Protein AF-A0A8J8K1A8-F1 (afdb_monomer_lite)

Foldseek 3Di:
DDDADQDDADPQRHRDPDGDADPDPPPHQWHWAADVDDWIWIQGPVVQWIWTDHPNDIAIQPPDGSVLVSVLLVLQVPAQLSNLLRLLLSLCRRVVPPCSSQLSVVVSVQVVVCAPPSVLSNQLSVCSSVVNDNLVSCVVRVSDDD

Secondary structure (DSSP, 8-state):
------PPPPTTSPPPSS-PPPS--SS-SEEEE--SSS-EEEEETTTTEEEEEETTEEEEETT--HHHHHHHHHHHTTSTTHHHHHHHHHHHHHTT-TTHHHHHHHHHHHHHTT-S-HHHHHHHHHHHHTT--HHHHGGGGT-S--

pLDDT: mean 74.31, std 18.56, range [24.08, 93.88]

Structure (mmCIF, N/CA/C/O backbone):
data_AF-A0A8J8K1A8-F1
#
_entry.id   AF-A0A8J8K1A8-F1
#
loop_
_atom_site.group_PDB
_atom_site.id
_atom_site.type_symbol
_atom_site.label_atom_id
_atom_site.label_alt_id
_atom_site.label_comp_id
_atom_site.label_asym_id
_atom_site.label_entity_id
_atom_site.label_seq_id
_atom_site.pdbx_PDB_ins_code
_atom_site.Cartn_x
_atom_site.Cartn_y
_atom_site.Cartn_z
_atom_site.occupancy
_atom_site.B_iso_or_equiv
_atom_site.auth_seq_id
_atom_site.auth_comp_id
_atom_site.auth_asym_id
_atom_site.auth_atom_id
_atom_site.pdbx_PDB_model_num
ATOM 1 N N . MET A 1 1 ? 7.282 23.343 11.606 1.00 24.08 1 MET A N 1
ATOM 2 C CA . MET A 1 1 ? 6.241 23.352 12.656 1.00 24.08 1 MET A CA 1
ATOM 3 C C . MET A 1 1 ? 5.007 22.797 11.983 1.00 24.08 1 MET A C 1
ATOM 5 O O . MET A 1 1 ? 4.471 23.493 11.134 1.00 24.08 1 MET A O 1
ATOM 9 N N . LEU A 1 2 ? 4.675 21.531 12.221 1.00 26.59 2 LEU A N 1
ATOM 10 C CA . LEU A 1 2 ? 3.640 20.806 11.478 1.00 26.59 2 LEU A CA 1
ATOM 11 C C . LEU A 1 2 ? 2.719 20.097 12.481 1.00 26.59 2 LEU A C 1
ATOM 13 O O . LEU A 1 2 ? 3.196 19.570 13.487 1.00 26.59 2 LEU A O 1
ATOM 17 N N . MET A 1 3 ? 1.409 20.186 12.248 1.00 27.44 3 MET A N 1
ATOM 18 C CA . MET A 1 3 ? 0.322 19.714 13.113 1.00 27.44 3 MET A CA 1
ATOM 19 C C . MET A 1 3 ? -0.5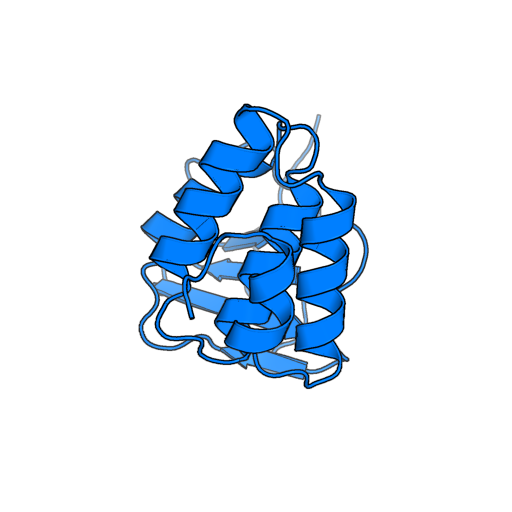09 18.701 12.314 1.00 27.44 3 MET A C 1
ATOM 21 O O . MET A 1 3 ? -1.033 19.049 11.268 1.00 27.44 3 MET A O 1
ATOM 25 N N . GLY A 1 4 ? -0.642 17.461 12.793 1.00 32.44 4 GLY A N 1
ATOM 26 C CA . GLY A 1 4 ? -1.464 16.433 12.138 1.00 32.44 4 GLY A CA 1
ATOM 27 C C . GLY A 1 4 ? -2.947 16.504 12.534 1.00 32.44 4 GLY A C 1
ATOM 28 O O . GLY A 1 4 ? -3.267 16.669 13.716 1.00 32.44 4 GLY A O 1
ATOM 29 N N . SER A 1 5 ? -3.846 16.345 11.558 1.00 37.91 5 SER A N 1
ATOM 30 C CA . SER A 1 5 ? -5.304 16.277 11.757 1.00 37.91 5 SER A CA 1
ATOM 31 C C . SER A 1 5 ? -5.748 14.954 12.402 1.00 37.91 5 SER A C 1
ATOM 33 O O . SER A 1 5 ? -5.191 13.892 12.135 1.00 37.91 5 SER A O 1
ATOM 35 N N . ARG A 1 6 ? -6.759 15.033 13.284 1.00 41.91 6 ARG A N 1
ATOM 36 C CA . ARG A 1 6 ? -7.252 13.959 14.180 1.00 41.91 6 ARG A CA 1
ATOM 37 C C . ARG A 1 6 ? -8.548 13.273 13.714 1.00 41.91 6 ARG A C 1
ATOM 39 O O . ARG A 1 6 ? -9.139 12.530 14.501 1.00 41.91 6 ARG A O 1
ATOM 46 N N . GLU A 1 7 ? -9.033 13.549 12.507 1.00 42.12 7 GLU A N 1
ATOM 47 C CA . GLU A 1 7 ? -10.357 13.081 12.076 1.00 42.12 7 GLU A CA 1
ATOM 48 C C . GLU A 1 7 ? -10.302 11.735 11.328 1.00 42.12 7 GLU A C 1
ATOM 50 O O . GLU A 1 7 ? -9.426 11.540 10.480 1.00 42.12 7 GLU A O 1
ATOM 55 N N . PRO A 1 8 ? -11.209 10.789 11.647 1.00 43.84 8 PRO A N 1
ATOM 56 C CA . PRO A 1 8 ? -11.398 9.571 10.864 1.00 43.84 8 PRO A CA 1
ATOM 57 C C . PRO A 1 8 ? -11.981 9.898 9.474 1.00 43.84 8 PRO A C 1
ATOM 59 O O . PRO A 1 8 ? -12.519 10.992 9.284 1.00 43.84 8 PRO A O 1
ATOM 62 N N . PRO A 1 9 ? -11.889 8.974 8.499 1.00 51.53 9 PRO A N 1
ATOM 63 C CA . PRO A 1 9 ? -12.555 9.140 7.209 1.00 51.53 9 PRO A CA 1
ATOM 64 C C . PRO A 1 9 ? -14.069 9.350 7.372 1.00 51.53 9 PRO A C 1
ATOM 66 O O . PRO A 1 9 ? -14.664 8.889 8.349 1.00 51.53 9 PRO A O 1
ATOM 69 N N . GLY A 1 10 ? -14.677 10.078 6.429 1.00 51.31 10 GLY A N 1
ATOM 70 C CA . GLY A 1 10 ? -16.120 10.340 6.421 1.00 51.31 10 GLY A CA 1
ATOM 71 C C . GLY A 1 10 ? -16.938 9.046 6.334 1.00 51.31 10 GLY A C 1
ATOM 72 O O . GLY A 1 10 ? -16.440 8.027 5.859 1.00 51.31 10 GLY A O 1
ATOM 73 N N . GLU A 1 11 ? -18.199 9.062 6.784 1.00 41.78 11 GLU A N 1
ATOM 74 C CA . GLU A 1 11 ? -19.099 7.886 6.747 1.00 41.78 11 GLU A CA 1
ATOM 75 C C . GLU A 1 11 ? -19.358 7.352 5.324 1.00 41.78 11 GLU A C 1
ATOM 77 O O . GLU A 1 11 ? -19.742 6.199 5.144 1.00 41.78 11 GLU A O 1
ATOM 82 N N . ASP A 1 12 ? -19.128 8.181 4.310 1.00 46.22 12 ASP A N 1
ATOM 83 C CA . ASP A 1 12 ? -19.165 7.862 2.880 1.00 46.22 12 ASP A CA 1
ATOM 84 C C . ASP A 1 12 ? -17.853 7.250 2.362 1.00 46.22 12 ASP A C 1
ATOM 86 O O . ASP A 1 12 ? -17.700 6.990 1.169 1.00 46.22 12 ASP A O 1
ATOM 90 N N . GLY A 1 13 ? -16.894 7.041 3.262 1.00 43.03 13 GLY A N 1
ATOM 91 C CA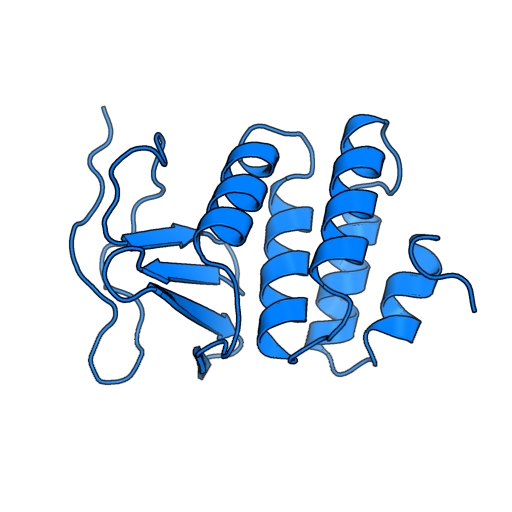 . GLY A 1 13 ? -15.553 6.626 2.933 1.00 43.03 13 GLY A CA 1
ATOM 92 C C . GLY A 1 13 ? -14.753 7.730 2.268 1.00 43.03 13 GLY A C 1
ATOM 93 O O . GLY A 1 13 ? -13.756 7.379 1.672 1.00 43.03 13 GLY A O 1
ATOM 94 N N . SER A 1 14 ? -15.115 9.018 2.342 1.00 43.19 14 SER A N 1
ATOM 95 C CA . SER A 1 14 ? -14.307 10.120 1.792 1.00 43.19 14 SER A CA 1
ATOM 96 C C . SER A 1 14 ? -13.071 10.430 2.657 1.00 43.19 14 SER A C 1
ATOM 98 O O . SER A 1 14 ? -13.120 10.276 3.883 1.00 43.19 14 SER A O 1
ATOM 100 N N . PRO A 1 15 ? -11.945 10.882 2.060 1.00 47.00 15 PRO A N 1
ATOM 101 C CA . PRO A 1 15 ? -10.816 11.396 2.838 1.00 47.00 15 PRO A CA 1
ATOM 102 C C . PRO A 1 15 ? -11.255 12.576 3.712 1.00 47.00 15 PRO A C 1
ATOM 104 O O . PRO A 1 15 ? -12.053 13.392 3.245 1.00 47.00 15 PRO A O 1
ATOM 107 N N . PRO A 1 16 ? -10.695 12.746 4.924 1.00 53.38 16 PRO A N 1
ATOM 108 C CA . PRO A 1 16 ? -10.829 14.010 5.642 1.00 53.38 16 PRO A CA 1
ATOM 109 C C . PRO A 1 16 ? -10.407 15.188 4.746 1.00 53.38 16 PRO A C 1
ATOM 111 O O . PRO A 1 16 ? -9.465 15.078 3.961 1.00 53.38 16 PRO A O 1
ATOM 114 N N . ALA A 1 17 ? -11.118 16.313 4.821 1.00 45.19 17 ALA A N 1
ATOM 115 C CA . ALA A 1 17 ? -10.922 17.432 3.893 1.00 45.19 17 ALA A CA 1
ATOM 116 C C . ALA A 1 17 ? -9.556 18.141 4.051 1.00 45.19 17 ALA A C 1
ATOM 118 O O . ALA A 1 17 ? -9.090 18.767 3.101 1.00 45.19 17 ALA A O 1
ATOM 119 N N . ASP A 1 18 ? -8.893 17.975 5.204 1.00 46.00 18 ASP A N 1
ATOM 120 C CA . ASP A 1 18 ? -7.644 18.649 5.583 1.00 46.00 18 ASP A CA 1
ATOM 121 C C . ASP A 1 18 ? -6.561 17.639 6.017 1.00 46.00 18 ASP A C 1
ATOM 123 O O . ASP A 1 18 ? -6.180 17.542 7.191 1.00 46.00 18 ASP A O 1
ATOM 127 N N . LEU A 1 19 ? -6.084 16.831 5.066 1.00 46.34 19 LEU A N 1
ATOM 128 C CA . LEU A 1 19 ? -5.059 15.810 5.310 1.00 46.34 19 LEU A CA 1
ATOM 129 C C . LEU A 1 19 ? -3.652 16.368 5.101 1.00 46.34 19 LEU A C 1
ATOM 131 O O . LEU A 1 19 ? -3.151 16.435 3.978 1.00 46.34 19 LEU A O 1
ATOM 135 N N . GLU A 1 20 ? -2.993 16.731 6.201 1.00 40.25 20 GLU A N 1
ATOM 136 C CA . GLU A 1 20 ? -1.564 17.049 6.202 1.00 40.25 20 GLU A CA 1
ATOM 137 C C . GLU A 1 20 ? -0.700 15.781 6.403 1.00 40.25 20 GLU A C 1
ATOM 139 O O . GLU A 1 20 ? -1.075 14.895 7.178 1.00 40.25 20 GLU A O 1
ATOM 144 N N . PRO A 1 21 ? 0.469 15.664 5.739 1.00 41.81 21 PRO A N 1
ATOM 145 C CA . PRO A 1 21 ? 1.395 14.547 5.938 1.00 41.81 21 PRO A CA 1
ATOM 146 C C . PRO A 1 21 ? 1.943 14.513 7.374 1.00 41.81 21 PRO A C 1
ATOM 148 O O . PRO A 1 21 ? 2.369 15.539 7.900 1.00 41.81 21 PRO A O 1
ATOM 151 N N . ILE A 1 22 ? 1.997 13.331 7.995 1.00 47.66 22 ILE A N 1
ATOM 152 C CA . ILE A 1 22 ? 2.491 13.163 9.373 1.00 47.66 22 ILE A CA 1
ATOM 153 C C . ILE A 1 22 ? 4.002 12.879 9.379 1.00 47.66 22 ILE A C 1
ATOM 155 O O . ILE A 1 22 ? 4.472 11.959 8.711 1.00 47.66 22 ILE A O 1
ATOM 159 N N . GLU A 1 23 ? 4.759 13.656 10.164 1.00 41.47 23 GLU A N 1
ATOM 160 C CA . GLU A 1 23 ? 6.218 13.511 10.326 1.00 41.47 23 GLU A CA 1
ATOM 161 C C . GLU A 1 23 ? 6.622 12.414 11.338 1.00 41.47 23 GLU A C 1
ATOM 163 O O . GLU A 1 23 ? 7.742 11.907 11.256 1.00 41.47 23 GLU A O 1
ATOM 168 N N . ASP A 1 24 ? 5.721 12.006 12.249 1.00 47.84 24 ASP A N 1
ATOM 169 C CA . ASP A 1 24 ? 5.965 10.982 13.280 1.00 47.84 24 ASP A CA 1
ATOM 170 C C . ASP A 1 24 ? 4.807 9.959 13.405 1.00 47.84 24 ASP A C 1
ATOM 172 O O . ASP A 1 24 ? 3.715 10.299 13.863 1.00 47.84 24 ASP A O 1
ATOM 176 N N . PRO A 1 25 ? 5.014 8.694 13.005 1.00 55.56 25 PRO A N 1
ATOM 177 C CA . PRO A 1 25 ? 4.024 7.630 13.125 1.00 55.56 25 PRO A CA 1
ATOM 178 C C . PRO A 1 25 ? 3.985 6.955 14.513 1.00 55.56 25 PRO A C 1
ATOM 180 O O . PRO A 1 25 ? 3.313 5.937 14.667 1.00 55.56 25 PRO A O 1
ATOM 183 N N . GLU A 1 26 ? 4.672 7.444 15.546 1.00 47.03 26 GLU A N 1
ATOM 184 C CA . GLU A 1 26 ? 4.450 6.956 16.914 1.00 47.03 26 GLU A CA 1
ATOM 185 C C . GLU A 1 26 ? 3.349 7.770 17.616 1.00 47.03 26 GLU A C 1
ATOM 187 O O . GLU A 1 26 ? 3.501 8.948 17.914 1.00 47.03 26 GLU A O 1
ATOM 192 N N . GLY A 1 27 ? 2.206 7.127 17.890 1.00 51.25 27 GLY A N 1
ATOM 193 C CA . GLY A 1 27 ? 1.110 7.725 18.670 1.00 51.25 27 GLY A CA 1
ATOM 194 C C . GLY A 1 27 ? -0.030 8.352 17.860 1.00 51.25 27 GLY A C 1
ATOM 195 O O . GLY A 1 27 ? -0.902 8.995 18.445 1.00 51.25 27 GLY A O 1
ATOM 196 N N . TYR A 1 28 ? -0.070 8.153 16.541 1.00 58.28 28 TYR A N 1
ATOM 197 C CA . TYR A 1 28 ? -1.237 8.527 15.744 1.00 58.28 28 TYR A CA 1
ATOM 198 C C . TYR A 1 28 ? -2.419 7.578 16.001 1.00 58.28 28 TYR A C 1
ATOM 200 O O . TYR A 1 28 ? -2.246 6.384 16.251 1.00 58.28 28 TYR A O 1
ATOM 208 N N . ARG A 1 29 ? -3.628 8.128 15.876 1.00 58.69 29 ARG A N 1
ATOM 209 C CA . ARG A 1 29 ? -4.878 7.363 15.778 1.00 58.69 29 ARG A CA 1
ATOM 210 C C . ARG A 1 29 ? -5.130 6.932 14.335 1.00 58.69 29 ARG A C 1
ATOM 212 O O . ARG A 1 29 ? -5.300 5.749 14.068 1.00 58.69 29 ARG A O 1
ATOM 219 N N . THR A 1 30 ? -5.017 7.897 13.422 1.00 57.50 30 THR A N 1
ATOM 220 C CA . THR A 1 30 ? -5.186 7.724 11.978 1.00 57.50 30 THR A CA 1
ATOM 221 C C . THR A 1 30 ? -3.952 8.254 11.238 1.00 57.50 30 THR A C 1
ATOM 223 O O . THR A 1 30 ? -3.576 9.407 11.442 1.00 57.50 30 THR A O 1
ATOM 226 N N . LEU A 1 31 ? -3.306 7.438 10.397 1.00 66.19 31 LEU A N 1
ATOM 227 C CA . LEU A 1 31 ? -2.324 7.905 9.409 1.00 66.19 31 LEU A CA 1
ATOM 228 C C . LEU A 1 31 ? -2.986 8.020 8.052 1.00 66.19 31 LEU A C 1
ATOM 230 O O . LEU A 1 31 ? -3.675 7.098 7.626 1.00 66.19 31 LEU A O 1
ATOM 234 N N . VAL A 1 32 ? -2.654 9.079 7.322 1.00 66.56 32 VAL A N 1
ATOM 235 C CA . VAL A 1 32 ? -2.910 9.146 5.886 1.00 66.56 32 VAL A CA 1
ATOM 236 C C . VAL A 1 32 ? -1.590 9.098 5.148 1.00 66.56 32 VAL A C 1
ATOM 238 O O . VAL A 1 32 ? -0.681 9.887 5.401 1.00 66.56 32 VAL A O 1
ATOM 241 N N . VAL A 1 33 ? -1.478 8.127 4.251 1.00 68.19 33 VAL A N 1
ATOM 242 C CA . VAL A 1 33 ? -0.243 7.806 3.552 1.00 68.19 33 VAL A CA 1
ATOM 243 C C . VAL A 1 33 ? -0.516 7.709 2.072 1.00 68.19 33 VAL A C 1
ATOM 245 O O . VAL A 1 33 ? -1.082 6.733 1.595 1.00 68.19 33 VAL A O 1
ATOM 248 N N . GLY A 1 34 ? -0.059 8.701 1.325 1.00 59.34 34 GLY A N 1
ATOM 249 C CA . GLY A 1 34 ? -0.136 8.687 -0.123 1.00 59.34 34 GLY A CA 1
ATOM 250 C C . GLY A 1 34 ? 1.086 9.337 -0.749 1.00 59.34 34 GLY A C 1
ATOM 251 O O . GLY A 1 34 ? 1.679 10.232 -0.138 1.00 59.34 34 GLY A O 1
ATOM 252 N N . PRO A 1 35 ? 1.437 8.955 -1.989 1.00 48.78 35 PRO A N 1
ATOM 253 C CA . PRO A 1 35 ? 2.083 9.897 -2.889 1.00 48.78 35 PRO A CA 1
ATOM 254 C C . PRO A 1 35 ? 1.216 11.163 -2.929 1.00 48.78 35 PRO A C 1
ATOM 256 O O . PRO A 1 35 ? 0.010 11.113 -2.682 1.00 48.78 35 PRO A O 1
ATOM 259 N N . ARG A 1 36 ? 1.760 12.306 -3.340 1.00 48.75 36 ARG A N 1
ATOM 260 C CA . ARG A 1 36 ? 0.936 13.512 -3.600 1.00 48.75 36 ARG A CA 1
ATOM 261 C C . ARG A 1 36 ? -0.145 13.299 -4.693 1.00 48.75 36 ARG A C 1
ATOM 263 O O . ARG A 1 36 ? -0.843 14.238 -5.060 1.00 48.75 36 ARG A O 1
ATOM 270 N N . VAL A 1 37 ? -0.252 12.080 -5.229 1.00 49.47 37 VAL A N 1
ATOM 271 C CA . VAL A 1 37 ? -1.123 11.586 -6.293 1.00 49.47 37 VAL A CA 1
ATOM 272 C C . VAL A 1 37 ? -1.631 10.193 -5.878 1.00 49.47 37 VAL A C 1
ATOM 274 O O . VAL A 1 37 ? -0.866 9.404 -5.334 1.00 49.47 37 VAL A O 1
ATOM 277 N N . TYR A 1 38 ? -2.901 9.882 -6.141 1.00 55.00 38 TYR A N 1
ATOM 278 C CA . TYR A 1 38 ? -3.530 8.578 -5.877 1.00 55.00 38 TYR A CA 1
ATOM 279 C C . TYR A 1 38 ? -2.682 7.349 -6.291 1.00 55.00 38 TYR A C 1
ATOM 281 O O . TYR A 1 38 ? -1.902 7.427 -7.252 1.00 55.00 38 TYR A O 1
ATOM 289 N N . PRO A 1 39 ? -2.890 6.181 -5.647 1.00 68.38 39 PRO A N 1
ATOM 290 C CA . PRO A 1 39 ? -3.737 5.925 -4.474 1.00 68.38 39 PRO A CA 1
ATOM 291 C C . PRO A 1 39 ? -3.085 6.333 -3.142 1.00 68.38 39 PRO A C 1
ATOM 293 O O . PRO A 1 39 ? -1.861 6.321 -3.021 1.00 68.38 39 PRO A O 1
ATOM 296 N N . TYR A 1 40 ? -3.901 6.639 -2.129 1.00 75.56 40 TYR A N 1
ATOM 297 C CA . TYR A 1 40 ? -3.452 6.830 -0.741 1.00 75.56 40 TYR A CA 1
ATOM 298 C C . 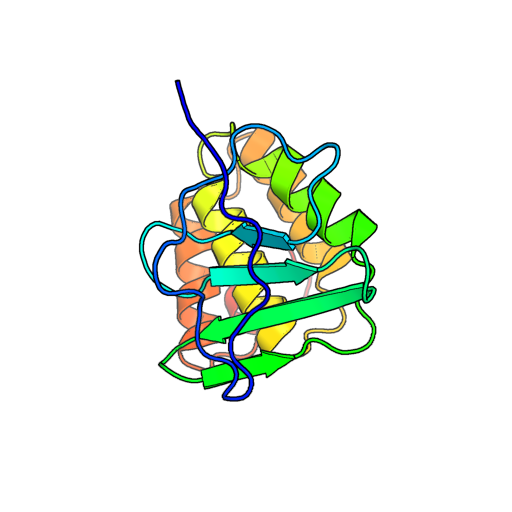TYR A 1 40 ? -4.164 5.861 0.207 1.00 75.56 40 TYR A C 1
ATOM 300 O O . TYR A 1 40 ? -5.200 5.292 -0.119 1.00 75.56 40 TYR A O 1
ATOM 308 N N . MET A 1 41 ? -3.581 5.646 1.378 1.00 84.12 41 MET A N 1
ATOM 309 C CA . MET A 1 41 ? -4.071 4.763 2.428 1.00 84.12 41 MET A CA 1
ATOM 310 C C . MET A 1 41 ? -4.456 5.578 3.653 1.00 84.12 41 MET A C 1
ATOM 312 O O . MET A 1 41 ? -3.766 6.537 3.995 1.00 84.12 41 MET A O 1
ATOM 316 N N . VAL A 1 42 ? -5.513 5.162 4.335 1.00 80.38 42 VAL A N 1
ATOM 317 C CA . VAL A 1 42 ? -5.869 5.617 5.675 1.00 80.38 42 VAL A CA 1
ATOM 318 C C . VAL A 1 42 ? -5.711 4.426 6.609 1.00 80.38 42 VAL A C 1
ATOM 320 O O . VAL A 1 42 ? -6.314 3.384 6.380 1.00 80.38 42 VAL A O 1
ATOM 323 N N . VAL A 1 43 ? -4.875 4.555 7.631 1.00 81.50 43 VAL A N 1
ATOM 324 C CA . VAL A 1 43 ? -4.572 3.493 8.596 1.00 81.50 43 VAL A CA 1
ATOM 325 C C . VAL A 1 43 ? -5.069 3.943 9.960 1.00 81.50 43 VAL A C 1
ATOM 327 O O . VAL A 1 43 ? -4.509 4.880 10.526 1.00 81.50 43 VAL A O 1
ATOM 330 N N . ASP A 1 44 ? -6.108 3.299 10.480 1.00 79.44 44 ASP A N 1
ATOM 331 C CA . ASP A 1 44 ? -6.654 3.550 11.813 1.00 79.44 44 ASP A CA 1
ATOM 332 C C . ASP A 1 44 ? -6.219 2.443 12.773 1.00 79.44 44 ASP A C 1
ATOM 334 O O . ASP A 1 44 ? -6.626 1.283 12.681 1.00 79.44 44 ASP A O 1
ATOM 338 N N . ARG A 1 45 ? -5.365 2.827 13.718 1.00 75.56 45 ARG A N 1
ATOM 339 C CA . ARG A 1 45 ? -4.766 1.910 14.684 1.00 75.56 45 ARG A CA 1
ATOM 340 C C . ARG A 1 45 ? -5.679 1.603 15.868 1.00 75.56 45 ARG A C 1
ATOM 342 O O . ARG A 1 45 ? -5.475 0.593 16.530 1.00 75.56 45 ARG A O 1
ATOM 349 N N . GLU A 1 46 ? -6.670 2.447 16.148 1.00 74.38 46 GLU A N 1
ATOM 350 C CA . GLU A 1 46 ? -7.638 2.189 17.217 1.00 74.38 46 GLU A CA 1
ATOM 351 C C . GLU A 1 46 ? -8.652 1.135 16.783 1.00 74.38 46 GLU A C 1
ATOM 353 O O . GLU A 1 46 ? -8.964 0.221 17.547 1.00 74.38 46 GLU A O 1
ATOM 358 N N . THR A 1 47 ? -9.146 1.251 15.550 1.00 78.50 47 THR A N 1
ATOM 359 C CA . THR A 1 47 ? -10.112 0.291 15.003 1.00 78.50 47 THR A CA 1
ATOM 360 C C . THR A 1 47 ? -9.449 -0.914 14.344 1.00 78.50 47 THR A C 1
ATOM 362 O O . THR A 1 47 ? -10.132 -1.902 14.078 1.00 78.50 47 THR A O 1
ATOM 365 N N . GLY A 1 48 ? -8.132 -0.866 14.117 1.00 81.94 48 GLY A N 1
ATOM 366 C CA . GLY A 1 48 ? -7.399 -1.939 13.450 1.00 81.94 48 GLY A CA 1
ATOM 367 C C . GLY A 1 48 ? -7.731 -2.028 11.959 1.00 81.94 48 GLY A C 1
ATOM 368 O O . GLY A 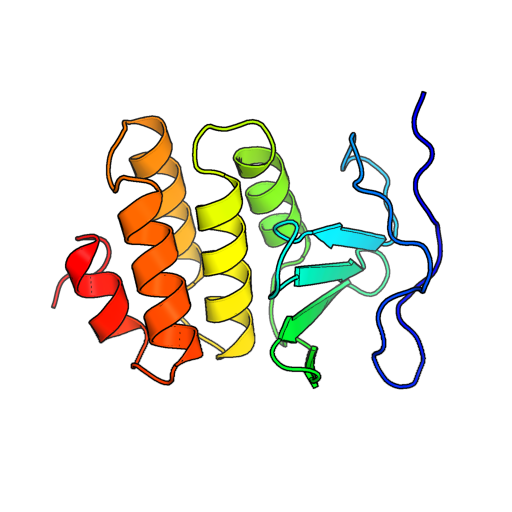1 48 ? -7.721 -3.121 11.403 1.00 81.94 48 GLY A O 1
ATOM 369 N N . ARG A 1 49 ? -8.061 -0.899 11.322 1.00 83.31 49 ARG A N 1
ATOM 370 C CA . ARG A 1 49 ? -8.562 -0.845 9.945 1.00 83.31 49 ARG A CA 1
ATOM 371 C C . ARG A 1 49 ? -7.599 -0.134 9.012 1.00 83.31 49 ARG A C 1
ATOM 373 O O . ARG A 1 49 ? -6.926 0.828 9.384 1.00 83.31 49 ARG A O 1
ATOM 380 N N . VAL A 1 50 ? -7.582 -0.585 7.764 1.00 88.19 50 VAL A N 1
ATOM 381 C CA . VAL A 1 50 ? -6.866 0.070 6.670 1.00 88.19 50 VAL A CA 1
ATOM 382 C C . VAL A 1 50 ? -7.834 0.278 5.522 1.00 88.19 50 VAL A C 1
ATOM 384 O O . VAL A 1 50 ? -8.481 -0.664 5.077 1.00 88.19 50 VAL A O 1
ATOM 387 N N . TRP A 1 51 ? -7.891 1.497 5.003 1.00 85.81 51 TRP A N 1
ATOM 388 C CA . TRP A 1 51 ? -8.615 1.819 3.781 1.00 85.81 51 TRP A CA 1
ATOM 389 C C . TRP A 1 51 ? -7.642 2.262 2.705 1.00 85.81 51 TRP A C 1
ATOM 391 O O . TRP A 1 51 ? -6.749 3.070 2.957 1.00 85.81 51 TRP A O 1
ATOM 401 N N . VAL A 1 52 ? -7.832 1.768 1.489 1.00 86.62 52 VAL A N 1
ATOM 402 C CA . VAL A 1 52 ? -7.124 2.232 0.300 1.00 86.62 52 VAL A CA 1
ATOM 403 C C . VAL A 1 52 ? -8.080 3.026 -0.567 1.00 86.62 52 VAL A C 1
ATOM 405 O O . VAL A 1 52 ? -9.143 2.553 -0.952 1.00 86.62 52 VAL A O 1
ATOM 408 N N . TYR A 1 53 ? -7.650 4.218 -0.938 1.00 79.50 53 TYR A N 1
ATOM 409 C CA . TYR A 1 53 ? -8.381 5.130 -1.790 1.00 79.50 53 TYR A CA 1
ATOM 410 C C . TYR A 1 53 ? -7.777 5.126 -3.179 1.00 79.50 53 TYR A C 1
ATOM 412 O O . TYR A 1 53 ? -6.626 5.532 -3.365 1.00 79.50 53 TYR A O 1
ATOM 420 N N . ARG A 1 54 ? -8.552 4.690 -4.168 1.00 75.25 54 ARG A N 1
ATOM 421 C CA . ARG A 1 54 ? -8.120 4.615 -5.567 1.00 75.25 54 ARG A CA 1
ATOM 422 C C . ARG A 1 54 ? -9.270 4.993 -6.488 1.00 75.25 54 ARG A C 1
ATOM 424 O O . ARG A 1 54 ? -10.396 4.594 -6.244 1.00 75.25 54 ARG A O 1
ATOM 431 N N . ALA A 1 55 ? -8.992 5.741 -7.554 1.00 70.56 55 ALA A N 1
ATOM 432 C CA . ALA A 1 55 ? -9.969 6.035 -8.612 1.00 70.56 55 ALA A CA 1
ATOM 433 C C . ALA A 1 55 ? -11.358 6.541 -8.133 1.00 70.56 55 ALA A C 1
ATOM 435 O O . ALA A 1 55 ? -12.358 6.309 -8.803 1.00 70.56 55 ALA A O 1
ATOM 436 N N . GLY A 1 56 ? -11.423 7.254 -7.000 1.00 68.75 56 GLY A N 1
ATOM 437 C CA . GLY A 1 56 ? -12.681 7.752 -6.422 1.00 68.75 56 GLY A CA 1
ATOM 438 C C . GLY A 1 56 ? -13.453 6.741 -5.564 1.00 68.75 56 GLY A C 1
ATOM 439 O O . GLY A 1 56 ? -14.555 7.049 -5.127 1.00 68.75 56 GLY A O 1
ATOM 440 N N . GLU A 1 57 ? -12.881 5.567 -5.302 1.00 70.88 57 GLU A N 1
ATOM 441 C CA . GLU A 1 57 ? -13.436 4.527 -4.437 1.00 70.88 57 GLU A CA 1
ATOM 442 C C . GLU A 1 57 ? -12.568 4.346 -3.186 1.00 70.88 57 GLU A C 1
ATOM 444 O O . GLU A 1 57 ? -11.337 4.450 -3.245 1.00 70.88 57 GLU A O 1
ATOM 449 N N . ALA A 1 58 ? -13.218 4.035 -2.063 1.00 81.25 58 ALA A N 1
ATOM 450 C CA . ALA A 1 58 ? -12.573 3.596 -0.833 1.00 81.25 58 ALA A CA 1
ATOM 451 C C . ALA A 1 58 ? -12.757 2.082 -0.673 1.00 81.25 58 ALA A C 1
ATOM 453 O O . ALA A 1 58 ? -13.876 1.574 -0.690 1.00 81.25 58 ALA A O 1
ATOM 454 N N . VAL A 1 59 ? -11.645 1.368 -0.526 1.00 86.94 59 VAL A N 1
ATOM 455 C CA . VAL A 1 59 ? -11.595 -0.081 -0.327 1.00 86.94 59 VAL A CA 1
ATOM 456 C C . VAL A 1 59 ? -11.111 -0.341 1.091 1.00 86.94 59 VAL A C 1
ATOM 458 O O . VAL A 1 59 ? -9.964 -0.032 1.408 1.00 86.94 59 VAL A O 1
ATOM 461 N N . GLU A 1 60 ? -11.967 -0.894 1.945 1.00 87.56 60 GLU A N 1
ATOM 462 C CA . GLU A 1 60 ? -11.526 -1.433 3.234 1.00 87.56 60 GLU A CA 1
ATOM 463 C C . GLU A 1 60 ? -10.738 -2.724 2.994 1.00 87.56 60 GLU A C 1
ATOM 465 O O . GLU A 1 60 ? -11.168 -3.597 2.241 1.00 87.56 60 GLU A O 1
ATOM 470 N N . VAL A 1 61 ? -9.551 -2.811 3.586 1.00 89.81 61 VAL A N 1
ATOM 471 C CA . VAL A 1 61 ? -8.667 -3.968 3.472 1.00 89.81 61 VAL A CA 1
ATOM 472 C C . VAL A 1 61 ? -8.948 -4.887 4.651 1.00 89.81 61 VAL A C 1
ATOM 474 O O . VAL A 1 61 ? -8.644 -4.552 5.796 1.00 89.81 61 VAL A O 1
ATOM 477 N N . GLU A 1 62 ? -9.530 -6.044 4.361 1.00 85.50 62 GLU A N 1
ATOM 478 C CA . GLU A 1 62 ? -9.797 -7.080 5.357 1.00 85.50 62 GLU A CA 1
ATOM 479 C C . GLU A 1 62 ? -8.516 -7.867 5.692 1.00 85.50 62 GLU A C 1
ATOM 481 O O . GLU A 1 62 ? -7.601 -7.969 4.873 1.00 85.50 62 GLU A O 1
ATOM 486 N N . ASP A 1 63 ? -8.451 -8.416 6.909 1.00 85.50 63 ASP A N 1
ATOM 487 C CA . ASP A 1 63 ? -7.395 -9.332 7.375 1.00 85.50 63 ASP A CA 1
ATOM 488 C C . ASP A 1 63 ? -5.942 -8.819 7.261 1.00 85.50 63 ASP A C 1
ATOM 490 O O . ASP A 1 63 ? -5.000 -9.605 7.140 1.00 85.50 63 ASP A O 1
ATOM 494 N N . VAL A 1 64 ? -5.726 -7.501 7.338 1.00 88.19 64 VAL A N 1
ATOM 495 C CA . VAL A 1 64 ? -4.381 -6.904 7.324 1.00 88.19 64 VAL A CA 1
ATOM 496 C C . VAL A 1 64 ? -3.885 -6.558 8.730 1.00 88.19 64 VAL A C 1
ATOM 498 O O . VAL A 1 64 ? -4.596 -5.957 9.535 1.00 88.19 64 VAL A O 1
ATOM 501 N N . ASP A 1 65 ? -2.624 -6.885 9.022 1.00 91.06 65 ASP A N 1
ATOM 502 C CA . ASP A 1 65 ? -1.954 -6.419 10.237 1.00 91.06 65 ASP A CA 1
ATOM 503 C C . ASP A 1 65 ? -1.623 -4.922 10.114 1.00 91.06 65 ASP A C 1
ATOM 505 O O . ASP A 1 65 ? -0.715 -4.511 9.381 1.00 91.06 65 ASP A O 1
ATOM 509 N N . VAL A 1 66 ? -2.363 -4.094 10.858 1.00 88.00 66 VAL A N 1
ATOM 510 C CA . VAL A 1 66 ? -2.143 -2.645 10.904 1.00 88.00 66 VAL A CA 1
ATOM 511 C C . VAL A 1 66 ? -0.722 -2.307 11.337 1.00 88.00 66 VAL A C 1
ATOM 513 O O . VAL A 1 66 ? -0.100 -1.469 10.685 1.00 88.00 66 VAL A O 1
ATOM 516 N N . ASP A 1 67 ? -0.187 -2.949 12.381 1.00 86.88 67 ASP A N 1
ATOM 517 C CA . ASP A 1 67 ? 1.150 -2.656 12.913 1.00 86.88 67 ASP A CA 1
ATOM 518 C C . ASP A 1 67 ? 2.240 -2.955 11.864 1.00 86.88 67 ASP A C 1
ATOM 520 O O . ASP A 1 67 ? 3.212 -2.194 11.726 1.00 86.88 67 ASP A O 1
ATOM 524 N N . TRP A 1 68 ? 2.049 -3.996 11.046 1.00 92.06 68 TRP A N 1
ATOM 525 C CA . TRP A 1 68 ? 2.899 -4.261 9.883 1.00 92.06 68 TRP A CA 1
ATOM 526 C C . TRP A 1 68 ? 2.814 -3.142 8.833 1.00 92.06 68 TRP A C 1
ATOM 528 O O . TRP A 1 68 ? 3.857 -2.641 8.393 1.00 92.06 68 TRP A O 1
ATOM 538 N N . VAL A 1 69 ? 1.608 -2.682 8.478 1.00 89.69 69 VAL A N 1
ATOM 539 C CA . VAL A 1 69 ? 1.424 -1.565 7.532 1.00 89.69 69 VAL A CA 1
ATOM 540 C C . VAL A 1 69 ? 2.149 -0.311 8.034 1.00 89.69 69 VAL A C 1
ATOM 542 O O . VAL A 1 69 ? 2.914 0.299 7.280 1.00 89.69 69 VAL A O 1
ATOM 545 N N . VAL A 1 70 ? 2.022 0.032 9.324 1.00 84.50 70 VAL A N 1
ATOM 546 C CA . VAL A 1 70 ? 2.762 1.155 9.938 1.00 84.50 70 VAL A CA 1
ATOM 547 C C . VAL A 1 70 ? 4.269 0.994 9.774 1.00 84.50 70 VAL A C 1
ATOM 549 O O . VAL A 1 70 ? 4.978 1.952 9.457 1.00 84.50 70 VAL A O 1
ATOM 552 N N . SER A 1 71 ? 4.778 -0.216 10.003 1.00 86.38 71 SER A N 1
ATOM 553 C CA . SER A 1 71 ? 6.203 -0.526 9.896 1.00 86.38 71 SER A CA 1
ATOM 554 C C . SER A 1 71 ? 6.721 -0.330 8.469 1.00 86.38 71 SER A C 1
ATOM 556 O O . SER A 1 71 ? 7.783 0.274 8.269 1.00 86.38 71 SER A O 1
ATOM 558 N N . VAL A 1 72 ? 5.955 -0.758 7.458 1.00 87.88 72 VAL A N 1
ATOM 559 C CA . VAL A 1 72 ? 6.271 -0.500 6.045 1.00 87.88 72 VAL A CA 1
ATOM 560 C C . VAL A 1 72 ? 6.312 0.998 5.767 1.00 87.88 72 VAL A C 1
ATOM 562 O O . VAL A 1 72 ? 7.269 1.476 5.146 1.00 87.88 72 VAL A O 1
ATOM 565 N N . ILE A 1 73 ? 5.322 1.746 6.261 1.00 84.25 73 ILE A N 1
ATOM 566 C CA . ILE A 1 73 ? 5.243 3.198 6.086 1.00 84.25 73 ILE A CA 1
ATOM 567 C C . ILE A 1 73 ? 6.489 3.872 6.652 1.00 84.25 73 ILE A C 1
ATOM 569 O O . ILE A 1 73 ? 7.225 4.537 5.922 1.00 84.25 73 ILE A O 1
ATOM 573 N N . ARG A 1 74 ? 6.806 3.599 7.922 1.00 80.81 74 ARG A N 1
ATOM 574 C CA . ARG A 1 74 ? 7.999 4.109 8.617 1.00 80.81 74 ARG A CA 1
ATOM 575 C C . ARG A 1 74 ? 9.281 3.880 7.839 1.00 80.81 74 ARG A C 1
ATOM 577 O O . ARG A 1 74 ? 10.116 4.773 7.703 1.00 80.81 74 ARG A O 1
ATOM 584 N N . ARG A 1 75 ? 9.450 2.661 7.332 1.00 82.06 75 ARG A N 1
ATOM 585 C CA . ARG A 1 75 ? 10.653 2.261 6.599 1.00 82.06 75 ARG A CA 1
ATOM 586 C C . ARG A 1 75 ? 10.735 2.893 5.214 1.00 82.06 75 ARG A C 1
ATOM 588 O O . ARG A 1 75 ? 11.828 2.881 4.650 1.00 82.06 75 ARG A O 1
ATOM 595 N N . SER A 1 76 ? 9.633 3.421 4.687 1.00 81.00 76 SER A N 1
ATOM 596 C CA . SER A 1 76 ? 9.536 3.984 3.340 1.00 81.00 76 SER A CA 1
ATOM 597 C C . SER A 1 76 ? 9.610 5.512 3.329 1.00 81.00 76 SER A C 1
ATOM 599 O O . SER A 1 76 ? 10.321 6.055 2.488 1.00 81.00 76 SER A O 1
ATOM 601 N N . SER A 1 77 ? 8.956 6.212 4.265 1.00 70.44 77 SER A N 1
ATOM 602 C CA . SER A 1 77 ? 8.710 7.669 4.189 1.00 70.44 77 SER A CA 1
ATOM 603 C C . SER A 1 77 ? 9.957 8.555 4.061 1.00 70.44 77 SER A C 1
ATOM 605 O O . SER A 1 77 ? 9.868 9.643 3.506 1.00 70.44 77 SER A O 1
ATOM 607 N N . ASN A 1 78 ? 11.129 8.086 4.501 1.00 66.31 78 ASN A N 1
ATOM 608 C CA . ASN A 1 78 ? 12.389 8.842 4.444 1.00 66.31 78 ASN A CA 1
AT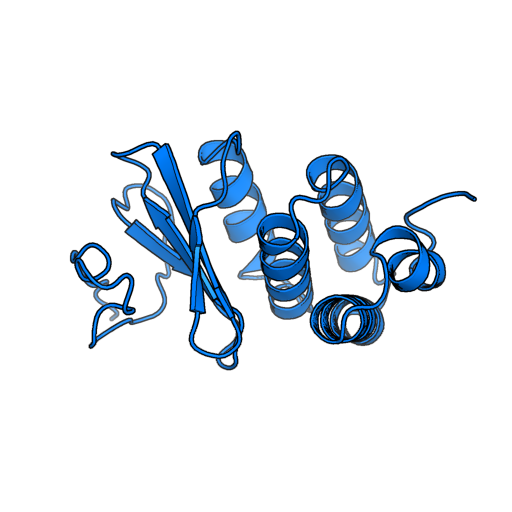OM 609 C C . ASN A 1 78 ? 13.424 8.255 3.468 1.00 66.31 78 ASN A C 1
ATOM 611 O O . ASN A 1 78 ? 14.602 8.612 3.523 1.00 66.31 78 ASN A O 1
ATOM 615 N N . LYS A 1 79 ? 13.026 7.320 2.596 1.00 69.81 79 LYS A N 1
ATOM 616 C CA . LYS A 1 79 ? 13.942 6.653 1.662 1.00 69.81 79 LYS A CA 1
ATOM 617 C C . LYS A 1 79 ? 13.734 7.115 0.229 1.00 69.81 79 LYS A C 1
ATOM 619 O O . LYS A 1 79 ? 12.609 7.315 -0.225 1.00 69.81 79 LYS A O 1
ATOM 624 N N . TRP A 1 80 ? 14.831 7.187 -0.524 1.00 68.00 80 TRP A N 1
ATOM 625 C CA . TRP A 1 80 ? 14.766 7.314 -1.977 1.00 68.00 80 TRP A CA 1
ATOM 626 C C . TRP A 1 80 ? 13.932 6.163 -2.562 1.00 68.00 80 TRP A C 1
ATOM 628 O O . TRP A 1 80 ? 14.214 4.995 -2.300 1.00 68.00 80 TRP A O 1
ATOM 638 N N . GLY A 1 81 ? 12.872 6.501 -3.302 1.00 75.06 81 GLY A N 1
ATOM 639 C CA . GLY A 1 81 ? 11.912 5.536 -3.848 1.00 75.06 81 GLY A CA 1
ATOM 640 C C . GLY A 1 81 ? 10.836 5.030 -2.885 1.00 75.06 81 GLY A C 1
ATOM 641 O O . GLY A 1 81 ? 10.034 4.187 -3.281 1.00 75.06 81 GLY A O 1
ATOM 642 N N . GLY A 1 82 ? 10.783 5.538 -1.651 1.00 81.38 82 GLY A N 1
ATOM 643 C CA . GLY A 1 82 ? 9.775 5.159 -0.660 1.00 81.38 82 GLY A CA 1
ATOM 644 C C . GLY A 1 82 ? 8.341 5.402 -1.124 1.00 81.38 82 GLY A C 1
ATOM 645 O O . GLY A 1 82 ? 7.485 4.546 -0.932 1.00 81.38 82 GLY A O 1
ATOM 646 N N . GLU A 1 83 ? 8.098 6.507 -1.829 1.00 82.25 83 GLU A N 1
ATOM 647 C CA . GLU A 1 83 ? 6.794 6.827 -2.429 1.00 82.25 83 GLU A CA 1
ATOM 648 C C . GLU A 1 83 ? 6.306 5.725 -3.386 1.00 82.25 83 GLU A C 1
ATOM 650 O O . GLU A 1 83 ? 5.139 5.341 -3.360 1.00 82.25 83 GLU A O 1
ATOM 655 N N . SER A 1 84 ? 7.206 5.138 -4.181 1.00 87.06 84 SER A N 1
ATOM 656 C CA . SER A 1 84 ? 6.869 4.033 -5.084 1.00 87.06 84 SER A CA 1
ATOM 657 C C . SER A 1 84 ? 6.525 2.749 -4.327 1.00 87.06 84 SER A C 1
ATOM 659 O O . SER A 1 84 ? 5.630 2.017 -4.741 1.00 87.06 84 SER A O 1
ATOM 661 N N . VAL A 1 85 ? 7.201 2.482 -3.204 1.00 89.06 85 VAL A N 1
ATOM 662 C CA . VAL A 1 85 ? 6.889 1.335 -2.335 1.00 89.06 85 VAL A CA 1
ATOM 663 C C . VAL A 1 85 ? 5.519 1.499 -1.688 1.00 89.06 85 VAL A C 1
ATOM 665 O O . VAL A 1 85 ? 4.738 0.554 -1.683 1.00 89.06 85 VAL A O 1
ATOM 668 N N . LEU A 1 86 ? 5.208 2.697 -1.191 1.00 88.38 86 LEU A N 1
ATOM 669 C CA . LEU A 1 86 ? 3.906 3.017 -0.605 1.00 88.38 86 LEU A CA 1
ATOM 670 C C . LEU A 1 86 ? 2.782 2.900 -1.634 1.00 88.38 86 LEU A C 1
ATOM 672 O O . LEU A 1 86 ? 1.743 2.314 -1.337 1.00 88.38 86 LEU A O 1
ATOM 676 N N . LYS A 1 87 ? 3.015 3.383 -2.862 1.00 88.19 87 LYS A N 1
ATOM 677 C CA . LYS A 1 87 ? 2.076 3.199 -3.971 1.00 88.19 87 LYS A CA 1
ATOM 678 C C . LYS A 1 87 ? 1.834 1.713 -4.250 1.00 88.19 87 LYS A C 1
ATOM 680 O O . LYS A 1 87 ? 0.687 1.295 -4.378 1.00 88.19 87 LYS A O 1
ATOM 685 N N . LEU A 1 88 ? 2.899 0.913 -4.332 1.00 91.56 88 LEU A N 1
ATOM 686 C CA . LEU A 1 88 ? 2.778 -0.524 -4.574 1.00 91.56 88 LEU A CA 1
ATOM 687 C C . LEU A 1 88 ? 2.032 -1.237 -3.437 1.00 91.56 88 LEU A C 1
ATOM 689 O O . LEU A 1 88 ? 1.174 -2.068 -3.721 1.00 91.56 88 LEU A O 1
ATOM 693 N N . LEU A 1 89 ? 2.324 -0.896 -2.177 1.00 93.06 89 LEU A N 1
ATOM 694 C CA . LEU A 1 89 ? 1.614 -1.423 -1.009 1.00 93.06 89 LEU A CA 1
ATOM 695 C C . LEU A 1 89 ? 0.112 -1.162 -1.125 1.00 93.06 89 LEU A C 1
ATOM 697 O O . LEU A 1 89 ? -0.667 -2.107 -1.077 1.00 93.06 89 LEU A O 1
ATOM 701 N N . ALA A 1 90 ? -0.276 0.098 -1.339 1.00 90.44 90 ALA A N 1
ATOM 702 C CA . ALA A 1 90 ? -1.674 0.497 -1.447 1.00 90.44 90 ALA A CA 1
ATOM 703 C C . ALA A 1 90 ? -2.411 -0.312 -2.522 1.00 90.44 90 ALA A C 1
ATOM 705 O O . ALA A 1 90 ? -3.467 -0.886 -2.266 1.00 90.44 90 ALA A O 1
ATOM 706 N N . VAL A 1 91 ? -1.827 -0.411 -3.720 1.00 92.06 91 VAL A N 1
ATOM 707 C CA . VAL A 1 91 ? -2.452 -1.132 -4.832 1.00 92.06 91 VAL A CA 1
ATOM 708 C C . VAL A 1 91 ? -2.585 -2.629 -4.536 1.00 92.06 91 VAL A C 1
ATOM 710 O O . VAL A 1 91 ? -3.640 -3.194 -4.807 1.00 92.06 91 VAL A O 1
ATOM 713 N N . LEU A 1 92 ? -1.553 -3.268 -3.974 1.00 93.88 92 LEU A N 1
ATOM 714 C CA . LEU A 1 92 ? -1.589 -4.699 -3.647 1.00 93.88 92 LEU A CA 1
ATOM 715 C C . LEU A 1 92 ? -2.621 -5.027 -2.565 1.00 93.88 92 LEU A C 1
ATOM 717 O O . LEU A 1 92 ? -3.321 -6.031 -2.689 1.00 93.88 92 LEU A O 1
ATOM 721 N N . LEU A 1 93 ? -2.740 -4.174 -1.545 1.00 92.75 93 LEU A N 1
ATOM 722 C CA . LEU A 1 93 ? -3.766 -4.315 -0.514 1.00 92.75 93 LEU A CA 1
ATOM 723 C C . LEU A 1 93 ? -5.172 -4.154 -1.104 1.00 92.75 93 LEU A C 1
ATOM 725 O O . LEU A 1 93 ? -6.033 -4.991 -0.862 1.00 92.75 93 LEU A O 1
ATOM 729 N N . ALA A 1 94 ? -5.393 -3.144 -1.951 1.00 90.12 94 ALA A N 1
ATOM 730 C CA . ALA A 1 94 ? -6.704 -2.893 -2.556 1.00 90.12 94 ALA A CA 1
ATOM 731 C C . ALA A 1 94 ? -7.196 -4.016 -3.480 1.00 90.12 94 ALA A C 1
ATOM 733 O O . ALA A 1 94 ? -8.397 -4.157 -3.686 1.00 90.12 94 ALA A O 1
ATOM 734 N N . VAL A 1 95 ? -6.285 -4.784 -4.085 1.00 91.88 95 VAL A N 1
ATOM 735 C CA . VAL A 1 95 ? -6.648 -5.943 -4.919 1.00 91.88 95 VAL A CA 1
ATOM 736 C C . VAL A 1 95 ? -6.673 -7.257 -4.134 1.00 91.88 95 VAL A C 1
ATOM 738 O O . VAL A 1 95 ? -6.856 -8.306 -4.747 1.00 91.88 95 VAL A O 1
ATOM 741 N N . GLY A 1 96 ? -6.466 -7.222 -2.812 1.00 91.75 96 GLY A N 1
ATOM 742 C CA . GLY A 1 96 ? -6.463 -8.412 -1.960 1.00 91.75 96 GLY A CA 1
ATOM 743 C C . GLY A 1 96 ? -5.356 -9.406 -2.317 1.00 91.75 96 GLY A C 1
ATOM 744 O O . GLY A 1 96 ? -5.587 -10.613 -2.333 1.00 91.75 96 GLY A O 1
ATOM 745 N N . TYR A 1 97 ? -4.164 -8.923 -2.682 1.00 93.56 97 TYR A N 1
ATOM 746 C CA . TYR A 1 97 ? -3.080 -9.816 -3.086 1.00 93.56 97 TYR A CA 1
ATOM 747 C C . TYR A 1 97 ? -2.497 -10.579 -1.885 1.00 93.56 97 TYR A C 1
ATOM 749 O O . TYR A 1 97 ? -1.882 -9.981 -1.006 1.00 93.56 97 TYR A O 1
ATOM 757 N N . GLU A 1 98 ? -2.617 -11.909 -1.899 1.00 90.56 98 GLU A N 1
ATOM 758 C CA . GLU A 1 98 ? -2.232 -12.802 -0.788 1.00 90.56 98 GLU A CA 1
ATOM 759 C C . GLU A 1 98 ? -0.756 -12.694 -0.360 1.00 90.56 98 GLU A C 1
ATOM 761 O O . GLU A 1 98 ? -0.413 -12.848 0.807 1.00 90.56 98 GLU A O 1
ATOM 766 N N . ASP A 1 99 ? 0.136 -12.393 -1.304 1.00 91.06 99 ASP A N 1
ATOM 767 C CA . ASP A 1 99 ? 1.591 -12.431 -1.118 1.00 91.06 99 ASP A CA 1
ATOM 768 C C . ASP A 1 99 ? 2.177 -11.038 -0.776 1.00 91.06 99 ASP A C 1
ATOM 770 O O . ASP A 1 99 ? 3.392 -10.814 -0.890 1.00 91.06 99 ASP A O 1
ATOM 774 N N . VAL A 1 100 ? 1.324 -10.070 -0.409 1.00 92.69 100 VAL A N 1
ATOM 775 C CA . VAL A 1 100 ? 1.690 -8.651 -0.260 1.00 92.69 100 VAL A CA 1
ATOM 776 C C . VAL A 1 100 ? 2.865 -8.437 0.694 1.00 92.69 100 VAL A C 1
ATOM 778 O O . VAL A 1 100 ? 3.827 -7.764 0.320 1.00 92.69 100 VAL A O 1
ATOM 781 N N . GLU A 1 101 ? 2.860 -9.061 1.874 1.00 92.62 101 GLU A N 1
ATOM 782 C CA . GLU A 1 101 ? 3.918 -8.874 2.873 1.00 92.62 101 GLU A CA 1
ATOM 783 C C . GLU A 1 101 ? 5.291 -9.267 2.329 1.00 92.62 101 GLU A C 1
ATOM 785 O O . GLU A 1 101 ? 6.263 -8.507 2.381 1.00 92.62 101 GLU A O 1
ATOM 790 N N . LYS A 1 102 ? 5.355 -10.456 1.731 1.00 91.69 102 LYS A N 1
ATOM 791 C CA . LYS A 1 102 ? 6.570 -11.026 1.154 1.00 91.69 102 LYS A CA 1
ATOM 792 C C . LYS A 1 102 ? 7.098 -10.176 0.003 1.00 91.69 102 LYS A C 1
ATOM 794 O O . LYS A 1 102 ? 8.311 -9.959 -0.101 1.00 91.69 102 LYS A O 1
ATOM 799 N N . VAL A 1 103 ? 6.207 -9.706 -0.869 1.00 92.56 103 VAL A N 1
ATOM 800 C CA . VAL A 1 103 ? 6.559 -8.836 -1.997 1.00 92.56 103 VAL A CA 1
ATOM 801 C C . VAL A 1 103 ? 7.120 -7.512 -1.493 1.00 92.56 103 VAL A C 1
ATOM 803 O O . VAL A 1 103 ? 8.212 -7.116 -1.909 1.00 92.56 103 VAL A O 1
ATOM 806 N N . ILE A 1 104 ? 6.424 -6.859 -0.565 1.00 93.12 104 ILE A N 1
ATOM 807 C CA . ILE A 1 104 ? 6.809 -5.551 -0.036 1.00 93.12 104 ILE A CA 1
ATOM 808 C C . ILE A 1 104 ? 8.122 -5.627 0.739 1.00 93.12 104 ILE A C 1
ATOM 810 O O . ILE A 1 104 ? 9.002 -4.796 0.515 1.00 93.12 104 ILE A O 1
ATOM 814 N N . GLU A 1 105 ? 8.339 -6.659 1.556 1.00 90.88 105 GLU A N 1
ATOM 815 C CA . GLU A 1 105 ? 9.622 -6.856 2.236 1.00 90.88 105 GLU A CA 1
ATOM 816 C C . GLU A 1 105 ? 10.786 -7.004 1.254 1.00 90.88 105 GLU A C 1
ATOM 818 O O . GLU A 1 105 ? 11.865 -6.431 1.446 1.00 90.88 105 GLU A O 1
ATOM 823 N N . ARG A 1 106 ? 10.581 -7.750 0.166 1.00 89.69 106 ARG A N 1
ATOM 824 C CA . ARG A 1 106 ? 11.613 -7.931 -0.855 1.00 89.69 106 ARG A CA 1
ATOM 825 C C . ARG A 1 106 ? 11.889 -6.639 -1.618 1.00 89.69 106 ARG A C 1
ATOM 827 O O . ARG A 1 106 ? 13.058 -6.325 -1.845 1.00 89.69 106 ARG A O 1
ATOM 834 N N . VAL A 1 107 ? 10.852 -5.879 -1.963 1.00 90.12 107 VAL A N 1
ATOM 835 C CA . VAL A 1 107 ? 10.993 -4.564 -2.604 1.00 90.12 107 VAL A CA 1
ATOM 836 C C . VAL A 1 107 ? 11.716 -3.588 -1.674 1.00 90.12 107 VAL A C 1
ATOM 838 O O . VAL A 1 107 ? 12.682 -2.964 -2.099 1.00 90.12 107 VAL A O 1
ATOM 841 N N . LEU A 1 108 ? 11.346 -3.508 -0.393 1.00 87.50 108 LEU A N 1
ATOM 842 C CA . LEU A 1 108 ? 11.995 -2.642 0.599 1.00 87.50 108 LEU A CA 1
ATOM 843 C C . LEU A 1 108 ? 13.491 -2.934 0.761 1.00 87.50 108 LEU A C 1
ATOM 845 O O . LEU A 1 108 ? 14.310 -2.008 0.817 1.00 87.50 108 LEU A O 1
ATOM 849 N N . ARG A 1 109 ? 13.859 -4.220 0.842 1.00 84.38 109 ARG A N 1
ATOM 850 C CA . ARG A 1 109 ? 15.266 -4.654 0.876 1.00 84.38 109 ARG A CA 1
ATOM 851 C C . ARG A 1 109 ? 15.981 -4.278 -0.414 1.00 84.38 109 ARG A C 1
ATOM 853 O O . ARG A 1 109 ? 17.106 -3.794 -0.371 1.00 84.38 109 ARG A O 1
ATOM 860 N N . GLY A 1 110 ? 15.315 -4.485 -1.543 1.00 81.81 110 GLY A N 1
ATOM 861 C CA . GLY A 1 110 ? 15.846 -4.195 -2.860 1.00 81.81 110 GLY A CA 1
ATOM 862 C C . GLY A 1 110 ? 16.125 -2.710 -3.097 1.00 81.81 110 GLY A C 1
ATOM 863 O O . GLY A 1 110 ? 17.247 -2.334 -3.426 1.00 81.81 110 GLY A O 1
ATOM 864 N N . VAL A 1 111 ? 15.135 -1.850 -2.862 1.00 75.25 111 VAL A N 1
ATOM 865 C CA . VAL A 1 111 ? 15.246 -0.392 -3.030 1.00 75.25 111 VAL A CA 1
ATOM 866 C C . VAL A 1 111 ? 16.345 0.180 -2.132 1.00 75.25 111 VAL A C 1
ATOM 868 O O . VAL A 1 111 ? 17.111 1.033 -2.570 1.00 75.25 111 VAL A O 1
ATOM 871 N N . SER A 1 112 ? 16.510 -0.360 -0.917 1.00 69.50 112 SER A N 1
ATOM 872 C CA . SER A 1 112 ? 17.616 0.018 -0.020 1.00 69.50 112 SER A CA 1
ATOM 873 C C . SER A 1 112 ? 19.004 -0.313 -0.600 1.00 69.50 112 SER A C 1
ATOM 875 O O . SER A 1 112 ? 19.981 0.335 -0.240 1.00 69.50 112 SER A O 1
ATOM 877 N N . ASN A 1 113 ? 19.084 -1.279 -1.520 1.00 74.06 113 ASN A N 1
ATOM 878 C CA . ASN A 1 113 ? 20.295 -1.683 -2.241 1.00 74.06 113 ASN A CA 1
ATOM 879 C C . ASN A 1 113 ? 20.339 -1.151 -3.691 1.00 74.06 113 ASN A C 1
ATOM 881 O O . ASN A 1 113 ? 21.183 -1.580 -4.476 1.00 74.06 113 ASN A O 1
ATOM 885 N N . GLY A 1 114 ? 19.421 -0.254 -4.073 1.00 70.50 114 GLY A N 1
ATOM 886 C CA . GLY A 1 114 ? 19.339 0.324 -5.419 1.00 70.50 114 GLY A CA 1
ATOM 887 C C . GLY A 1 114 ? 18.659 -0.547 -6.488 1.00 70.50 114 GLY A C 1
ATOM 888 O O . GLY A 1 114 ? 18.701 -0.184 -7.661 1.00 70.50 114 GLY A O 1
ATOM 889 N N . SER A 1 115 ? 18.030 -1.675 -6.130 1.00 78.06 115 SER A N 1
ATOM 890 C CA . SER A 1 115 ? 17.330 -2.552 -7.085 1.00 78.06 115 SER A CA 1
ATOM 891 C C . SER A 1 115 ? 16.165 -3.328 -6.448 1.00 78.06 115 SER A C 1
ATOM 893 O O . SER A 1 115 ? 16.425 -4.134 -5.561 1.00 78.06 115 SER A O 1
ATOM 895 N N . PRO A 1 116 ? 14.917 -3.240 -6.944 1.00 78.88 116 PRO A N 1
ATOM 896 C CA . PRO A 1 116 ? 14.551 -2.618 -8.214 1.00 78.88 116 PRO A CA 1
ATOM 897 C C . PRO A 1 116 ? 14.603 -1.083 -8.145 1.00 78.88 116 PRO A C 1
ATOM 899 O O . PRO A 1 116 ? 14.410 -0.514 -7.068 1.00 78.88 116 PRO A O 1
ATOM 902 N N . PRO A 1 117 ? 14.877 -0.396 -9.273 1.00 84.50 117 PRO A N 1
ATOM 903 C CA . PRO A 1 117 ? 14.827 1.058 -9.315 1.00 84.50 117 PRO A CA 1
ATOM 904 C C . PRO A 1 117 ? 13.398 1.538 -9.000 1.00 84.50 117 PRO A C 1
ATOM 906 O O . PRO A 1 117 ? 12.438 0.886 -9.425 1.00 84.50 117 PRO A O 1
ATOM 909 N N . PRO A 1 118 ? 13.219 2.689 -8.326 1.00 84.12 118 PRO A N 1
ATOM 910 C CA . PRO A 1 118 ? 11.897 3.180 -7.926 1.00 84.12 118 PRO A CA 1
ATOM 911 C C . PRO A 1 118 ? 10.903 3.292 -9.086 1.00 84.12 118 PRO A C 1
ATOM 913 O O . PRO A 1 118 ? 9.734 2.951 -8.938 1.00 84.12 118 PRO A O 1
ATOM 916 N N . GLY A 1 119 ? 11.381 3.677 -10.275 1.00 85.94 119 GLY A N 1
ATOM 917 C CA . GLY A 1 119 ? 10.554 3.745 -11.482 1.00 85.94 119 GLY A CA 1
ATOM 918 C C . GLY A 1 119 ? 9.956 2.397 -11.898 1.00 85.94 119 GLY A C 1
ATOM 919 O O . GLY A 1 119 ? 8.814 2.358 -12.338 1.00 85.94 119 GLY A O 1
ATOM 920 N N . ALA A 1 120 ? 10.676 1.286 -11.704 1.00 89.81 120 ALA A N 1
ATOM 921 C CA . ALA A 1 120 ? 10.135 -0.044 -11.982 1.00 89.81 120 ALA A CA 1
ATOM 922 C C . ALA A 1 120 ? 9.056 -0.429 -10.960 1.00 89.81 120 ALA A C 1
ATOM 924 O O . ALA A 1 120 ? 8.013 -0.955 -11.336 1.00 89.81 120 ALA A O 1
ATOM 925 N N . VAL A 1 121 ? 9.268 -0.109 -9.679 1.00 90.81 121 VAL A N 1
ATOM 926 C CA . VAL A 1 121 ? 8.266 -0.321 -8.618 1.00 90.81 121 VAL A CA 1
ATOM 927 C C . VAL A 1 121 ? 6.991 0.474 -8.913 1.00 90.81 121 VAL A C 1
ATOM 929 O O . VAL A 1 121 ? 5.892 -0.069 -8.832 1.00 90.81 121 VAL A O 1
ATOM 932 N N . ALA A 1 122 ? 7.138 1.741 -9.311 1.00 88.50 122 ALA A N 1
ATOM 933 C CA . ALA A 1 122 ? 6.019 2.594 -9.694 1.00 88.50 122 ALA A CA 1
ATOM 934 C C . ALA A 1 122 ? 5.278 2.059 -10.930 1.00 88.50 122 ALA A C 1
ATOM 936 O O . ALA A 1 122 ? 4.048 2.060 -10.941 1.00 88.50 122 ALA A O 1
ATOM 937 N N . LEU A 1 123 ? 6.009 1.565 -11.937 1.00 90.69 123 LEU A N 1
ATOM 938 C CA . LEU A 1 123 ? 5.421 0.958 -13.131 1.00 90.69 123 LEU A CA 1
ATOM 939 C C . LEU A 1 123 ? 4.576 -0.268 -12.776 1.00 90.69 123 LEU A C 1
ATOM 941 O O . LEU A 1 123 ? 3.421 -0.333 -13.181 1.00 90.69 123 LEU A O 1
ATOM 945 N N . ALA A 1 124 ? 5.113 -1.189 -11.971 1.00 92.88 124 ALA A N 1
ATOM 946 C CA . ALA A 1 124 ? 4.377 -2.376 -11.543 1.00 92.88 124 ALA A CA 1
ATOM 947 C C . ALA A 1 124 ? 3.089 -2.005 -10.789 1.00 92.88 124 ALA A C 1
ATOM 949 O O . ALA A 1 124 ? 2.039 -2.589 -11.041 1.00 92.88 124 ALA A O 1
ATOM 950 N N . ALA A 1 125 ? 3.139 -1.000 -9.908 1.00 91.06 125 ALA A N 1
ATOM 951 C CA . ALA A 1 125 ? 1.945 -0.512 -9.222 1.00 91.06 125 ALA A CA 1
ATOM 952 C C . ALA A 1 125 ? 0.899 0.044 -10.207 1.00 91.06 125 ALA A C 1
ATOM 954 O O . ALA A 1 125 ? -0.283 -0.262 -10.083 1.00 91.06 125 ALA A O 1
ATOM 955 N N . THR A 1 126 ? 1.330 0.815 -11.211 1.00 90.25 126 THR A N 1
ATOM 956 C CA . THR A 1 126 ? 0.446 1.350 -12.259 1.00 90.25 126 THR A CA 1
ATOM 957 C C . THR A 1 126 ? -0.150 0.257 -13.150 1.00 90.25 126 THR A C 1
ATOM 959 O O . THR A 1 126 ? -1.316 0.353 -13.518 1.00 90.25 126 THR A O 1
ATOM 962 N N . GLU A 1 127 ? 0.598 -0.794 -13.481 1.00 92.31 127 GLU A N 1
ATOM 963 C CA . GLU A 1 127 ? 0.066 -1.934 -14.238 1.00 92.31 127 GLU A CA 1
ATOM 964 C C . GLU A 1 127 ? -1.040 -2.656 -13.459 1.00 92.31 127 GLU A C 1
ATOM 966 O O . GLU A 1 127 ? -2.090 -2.963 -14.024 1.00 92.31 127 GLU A O 1
ATOM 971 N N . ILE A 1 128 ? -0.838 -2.882 -12.157 1.00 92.88 128 ILE A N 1
ATOM 972 C CA . ILE A 1 128 ? -1.845 -3.528 -11.303 1.00 92.88 128 ILE A CA 1
ATOM 973 C C . ILE A 1 128 ? -3.092 -2.653 -11.173 1.00 92.88 128 ILE A C 1
ATOM 975 O O . ILE A 1 128 ? -4.212 -3.148 -11.278 1.00 92.88 128 ILE A O 1
ATOM 979 N N . GLU A 1 129 ? -2.906 -1.344 -11.004 1.00 87.62 129 GLU A N 1
ATOM 980 C CA . GLU A 1 129 ? -3.993 -0.361 -10.988 1.00 87.62 129 GLU A CA 1
ATOM 981 C C . GLU A 1 129 ? -4.793 -0.369 -12.304 1.00 87.62 129 GLU A C 1
ATOM 983 O O . GLU A 1 129 ? -6.016 -0.252 -12.285 1.00 87.62 129 GLU A O 1
ATOM 988 N N . ALA A 1 130 ? -4.128 -0.607 -13.439 1.00 89.69 130 ALA A N 1
ATOM 989 C CA . ALA A 1 130 ? -4.756 -0.779 -14.750 1.00 89.69 130 ALA A CA 1
ATOM 990 C C . ALA A 1 130 ? -5.405 -2.167 -14.967 1.00 89.69 130 ALA A C 1
ATOM 992 O O . ALA A 1 130 ? -5.898 -2.448 -16.061 1.00 89.69 130 ALA A O 1
ATOM 993 N N . GLY A 1 131 ? -5.410 -3.040 -13.954 1.00 90.12 131 GLY A N 1
ATOM 994 C CA . GLY A 1 131 ? -6.041 -4.362 -13.995 1.00 90.12 131 GLY A CA 1
ATOM 995 C C . GLY A 1 131 ? -5.122 -5.509 -14.426 1.00 90.12 131 GLY A C 1
ATOM 996 O O . GLY A 1 131 ? -5.596 -6.629 -14.622 1.00 90.12 131 GLY A O 1
ATOM 997 N N . VAL A 1 132 ? -3.812 -5.279 -14.570 1.00 93.50 132 VAL A N 1
ATOM 998 C CA . VAL A 1 132 ?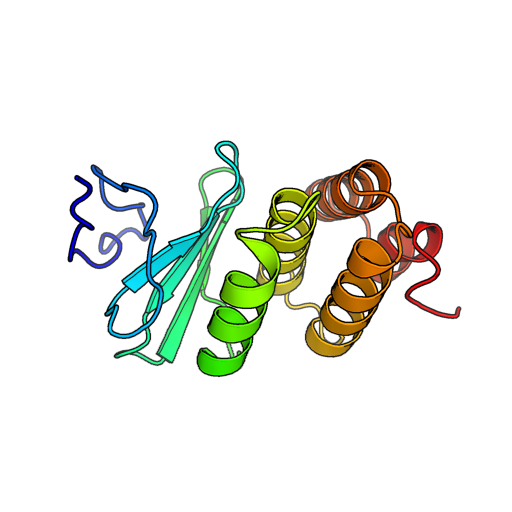 -2.853 -6.370 -14.799 1.00 93.50 132 VAL A CA 1
ATOM 999 C C . VAL A 1 132 ? -2.735 -7.213 -13.530 1.00 93.50 132 VAL A C 1
ATOM 1001 O O . VAL A 1 132 ? -2.555 -6.695 -12.432 1.00 93.50 132 VAL A O 1
ATOM 1004 N N . HIS A 1 133 ? -2.785 -8.540 -13.674 1.00 92.94 133 HIS A N 1
ATOM 1005 C CA . HIS A 1 133 ? -2.633 -9.444 -12.534 1.00 92.94 133 HIS A CA 1
ATOM 1006 C C . HIS A 1 133 ? -1.305 -9.188 -11.780 1.00 92.94 133 HIS A C 1
ATOM 1008 O O . HIS A 1 133 ? -0.251 -9.176 -12.432 1.00 92.94 133 HIS A O 1
ATOM 1014 N N . PRO A 1 134 ? -1.300 -9.065 -10.435 1.00 93.00 134 PRO A N 1
ATOM 1015 C CA . PRO A 1 134 ? -0.105 -8.718 -9.657 1.00 93.00 134 PRO A CA 1
ATOM 1016 C C . PRO A 1 134 ? 1.129 -9.566 -9.955 1.00 93.00 134 PRO A C 1
ATOM 1018 O O . PRO A 1 134 ? 2.210 -9.030 -10.184 1.00 93.00 134 PRO A O 1
ATOM 1021 N N . SER A 1 135 ? 0.982 -10.888 -10.058 1.00 90.94 135 SER A N 1
ATOM 1022 C CA . SER A 1 135 ? 2.112 -11.779 -10.361 1.00 90.94 135 SER A CA 1
ATOM 1023 C C . SER A 1 135 ? 2.769 -11.500 -11.723 1.00 90.94 135 SER A C 1
ATOM 1025 O O . SER A 1 135 ? 3.961 -11.761 -11.887 1.00 90.94 135 SER A O 1
ATOM 1027 N N . ASN A 1 136 ? 2.025 -10.956 -12.695 1.00 90.75 136 ASN A N 1
ATOM 1028 C CA . ASN A 1 136 ? 2.567 -10.577 -14.002 1.00 90.75 136 ASN A CA 1
ATOM 1029 C C . ASN A 1 136 ? 3.318 -9.245 -13.920 1.00 90.75 136 ASN A C 1
ATOM 1031 O O . ASN A 1 136 ? 4.469 -9.181 -14.353 1.00 90.75 136 ASN A O 1
ATOM 1035 N N . ALA A 1 137 ? 2.712 -8.225 -13.307 1.00 91.12 137 ALA A N 1
ATOM 1036 C CA . ALA A 1 137 ? 3.331 -6.908 -13.134 1.00 91.12 137 ALA A CA 1
ATOM 1037 C C . ALA A 1 137 ? 4.630 -6.985 -12.304 1.00 91.12 137 ALA A C 1
ATOM 1039 O O . ALA A 1 137 ? 5.661 -6.405 -12.646 1.00 91.12 137 ALA A O 1
ATOM 1040 N N . LEU A 1 138 ? 4.626 -7.799 -11.244 1.00 91.06 138 LEU A N 1
ATOM 1041 C CA . LEU A 1 138 ? 5.765 -7.982 -10.338 1.00 91.06 138 LEU A CA 1
ATOM 1042 C C . LEU A 1 138 ? 6.897 -8.845 -10.918 1.00 91.06 138 LEU A C 1
ATOM 1044 O O . LEU A 1 138 ? 8.002 -8.859 -10.364 1.00 91.06 138 LEU A O 1
ATOM 1048 N N . ARG A 1 139 ? 6.661 -9.567 -12.023 1.00 85.12 139 ARG A N 1
ATOM 1049 C CA . ARG A 1 139 ? 7.679 -10.419 -12.664 1.00 85.12 139 ARG A CA 1
ATOM 1050 C C . ARG A 1 139 ? 8.887 -9.597 -13.111 1.00 85.12 139 ARG A C 1
ATOM 1052 O O . ARG A 1 139 ? 10.024 -10.031 -12.935 1.00 85.12 139 ARG A O 1
ATOM 1059 N N . SER A 1 140 ? 8.637 -8.394 -13.627 1.00 73.56 140 SER A N 1
ATOM 1060 C CA . SER A 1 140 ? 9.663 -7.445 -14.078 1.00 73.56 140 SER A CA 1
ATOM 1061 C C . SER A 1 140 ? 10.591 -6.977 -12.947 1.00 73.56 140 SER A C 1
ATOM 1063 O O . SER A 1 140 ? 11.744 -6.630 -13.193 1.00 73.56 140 SER A O 1
ATOM 1065 N N . LEU A 1 141 ? 10.124 -7.037 -11.695 1.00 81.31 141 LEU A N 1
ATOM 1066 C CA . LEU A 1 141 ? 10.894 -6.654 -10.512 1.00 81.31 141 LEU A CA 1
ATOM 1067 C C . LEU A 1 141 ? 11.819 -7.775 -10.010 1.00 81.31 141 LEU A C 1
ATOM 1069 O O . LEU A 1 141 ? 12.595 -7.562 -9.078 1.00 81.31 141 LEU A O 1
ATOM 1073 N N . GLY A 1 142 ? 11.715 -8.990 -10.566 1.00 70.19 142 GLY A N 1
ATOM 1074 C CA . GLY A 1 142 ? 12.440 -10.168 -10.077 1.00 70.19 142 GLY A CA 1
ATOM 1075 C C . GLY A 1 142 ? 12.037 -10.582 -8.655 1.00 70.19 142 GLY A C 1
ATOM 1076 O O . GLY A 1 142 ? 12.786 -11.288 -7.974 1.00 70.19 142 GLY A O 1
ATOM 1077 N N . VAL A 1 143 ? 10.875 -10.115 -8.184 1.00 66.75 143 VAL A N 1
ATOM 1078 C CA . VAL A 1 143 ? 10.381 -10.309 -6.812 1.00 66.75 143 VAL A CA 1
ATOM 1079 C C . VAL A 1 143 ? 9.637 -11.642 -6.673 1.00 66.75 143 VAL A C 1
ATOM 1081 O O . VAL A 1 143 ? 9.773 -12.311 -5.645 1.00 66.75 143 VAL A O 1
ATOM 1084 N N . VAL A 1 144 ? 8.950 -12.074 -7.733 1.00 58.66 144 VAL A N 1
ATOM 1085 C CA . VAL A 1 144 ? 8.215 -13.345 -7.828 1.00 58.66 144 VAL A CA 1
ATOM 1086 C C . VAL A 1 144 ? 8.974 -14.280 -8.781 1.00 58.66 144 VAL A C 1
ATOM 1088 O O . VAL A 1 144 ? 9.324 -13.873 -9.889 1.00 58.66 144 VAL A O 1
ATOM 1091 N N . ARG A 1 145 ? 9.284 -15.515 -8.355 1.00 52.72 145 ARG A N 1
ATOM 1092 C CA . ARG A 1 145 ? 9.758 -16.567 -9.276 1.00 52.72 145 ARG A CA 1
ATOM 1093 C C . ARG A 1 145 ? 8.523 -17.208 -9.910 1.00 52.72 145 ARG A C 1
ATOM 1095 O O . ARG A 1 145 ? 7.587 -17.511 -9.178 1.00 52.72 145 ARG A O 1
ATOM 1102 N N . GLY A 1 146 ? 8.525 -17.324 -11.239 1.00 45.91 146 GLY A N 1
ATOM 1103 C CA . GLY A 1 146 ? 7.522 -18.101 -11.972 1.00 45.91 146 GLY A CA 1
ATOM 1104 C C . GLY A 1 146 ? 7.655 -19.595 -11.729 1.00 45.91 146 GLY A C 1
ATOM 1105 O O . GLY A 1 146 ? 8.683 -20.006 -11.139 1.00 45.91 146 GLY A O 1
#

Sequence (146 aa):
MLMGSREPPGEDGSPPADLEPIEDPEGYRTLVVGPRVYPYMVVDRETGRVWVYRAGEAVEVEDVDVDWVVSVIRRSSNKWGGESVLKLLAVLLAVGYEDVEKVIERVLRGVSNGSPPPGAVALAATEIEAGVHPSNALRSLGVVRG

Radius of gyration: 14.57 Å; chains: 1; bounding box: 40×42×34 Å